Protein AF-A0A0L0UIZ6-F1 (afdb_monomer_lite)

Structure (mmCIF, N/CA/C/O backbone):
data_AF-A0A0L0UIZ6-F1
#
_entry.id   AF-A0A0L0UIZ6-F1
#
loop_
_atom_site.group_PDB
_atom_site.id
_atom_site.type_symbol
_atom_site.label_atom_id
_atom_site.label_alt_id
_atom_site.label_comp_id
_atom_site.label_asym_id
_atom_site.label_entity_id
_atom_site.label_seq_id
_atom_site.pdbx_PDB_ins_code
_atom_site.Cartn_x
_atom_site.Cartn_y
_atom_site.Cartn_z
_atom_site.occupancy
_atom_site.B_iso_or_equiv
_atom_site.auth_seq_id
_atom_site.auth_comp_id
_atom_site.auth_asym_id
_atom_site.auth_atom_id
_atom_site.pdbx_PDB_model_num
ATOM 1 N N . MET A 1 1 ? -2.552 -6.980 -6.103 1.00 59.03 1 MET A N 1
ATOM 2 C CA . MET A 1 1 ? -2.105 -8.166 -6.864 1.00 59.03 1 MET A CA 1
ATOM 3 C C . MET A 1 1 ? -3.206 -9.207 -6.747 1.00 59.03 1 MET A C 1
ATOM 5 O O . MET A 1 1 ? -3.512 -9.593 -5.626 1.00 59.03 1 MET A O 1
ATOM 9 N N . LEU A 1 2 ? -3.876 -9.546 -7.852 1.00 63.19 2 LEU A N 1
ATOM 10 C CA . LEU A 1 2 ? -4.969 -10.523 -7.876 1.00 63.19 2 LEU A CA 1
ATOM 11 C C . LEU A 1 2 ? -4.437 -11.832 -8.465 1.00 63.19 2 LEU A C 1
ATOM 13 O O . LEU A 1 2 ? -3.814 -11.811 -9.523 1.00 63.19 2 LEU A O 1
ATOM 17 N N . PHE A 1 3 ? -4.693 -12.949 -7.791 1.00 66.25 3 PHE A N 1
ATOM 18 C CA . PHE A 1 3 ? -4.390 -14.284 -8.299 1.00 66.25 3 PHE A CA 1
ATOM 19 C C . PHE A 1 3 ? -5.705 -14.967 -8.663 1.00 66.25 3 PHE A C 1
ATOM 21 O O . PHE A 1 3 ? -6.639 -14.971 -7.863 1.00 66.25 3 PHE A O 1
ATOM 28 N N . SER A 1 4 ? -5.779 -15.527 -9.867 1.00 64.56 4 SER A N 1
ATOM 29 C CA . SER A 1 4 ? -6.922 -16.317 -10.326 1.00 64.56 4 SER A CA 1
ATOM 30 C C . SER A 1 4 ? -6.421 -17.579 -11.028 1.00 64.56 4 SER A C 1
ATOM 32 O O . SER A 1 4 ? -5.311 -17.555 -11.572 1.00 64.56 4 SER A O 1
ATOM 34 N N . PRO A 1 5 ? -7.194 -18.678 -11.013 1.00 72.00 5 PRO A N 1
ATOM 35 C CA . PRO A 1 5 ? -6.922 -19.820 -11.878 1.00 72.00 5 PRO A CA 1
ATOM 36 C C . PRO A 1 5 ? -6.888 -19.379 -13.348 1.00 72.00 5 PRO A C 1
ATOM 38 O O . PRO A 1 5 ? -7.638 -18.482 -13.749 1.00 72.00 5 PRO A O 1
ATOM 41 N N . SER A 1 6 ? -6.008 -19.976 -14.153 1.00 68.44 6 SER A N 1
ATOM 42 C CA . SER A 1 6 ? -5.762 -19.524 -15.530 1.00 68.44 6 SER A CA 1
ATOM 43 C C . SER A 1 6 ? -7.012 -19.623 -16.409 1.00 68.44 6 SER A C 1
ATOM 45 O O . SER A 1 6 ? -7.218 -18.770 -17.277 1.00 68.44 6 SER A O 1
ATOM 47 N N . GLU A 1 7 ? -7.886 -20.590 -16.131 1.00 78.12 7 GLU A N 1
ATOM 48 C CA . GLU A 1 7 ? -9.182 -20.790 -16.779 1.00 78.12 7 GLU A CA 1
ATOM 49 C C . GLU A 1 7 ? -10.178 -19.634 -16.562 1.00 78.12 7 GLU A C 1
ATOM 51 O O . GLU A 1 7 ? -11.043 -19.416 -17.408 1.00 78.12 7 GLU A O 1
ATOM 56 N N . HIS A 1 8 ? -10.023 -18.845 -15.493 1.00 77.25 8 HIS A N 1
ATOM 57 C CA . HIS A 1 8 ? -10.903 -17.714 -15.162 1.00 77.25 8 HIS A CA 1
ATOM 58 C C . HIS A 1 8 ? -10.328 -16.349 -15.563 1.00 77.25 8 HIS A C 1
ATOM 60 O O . HIS A 1 8 ? -10.970 -15.319 -15.360 1.00 77.25 8 HIS A O 1
ATOM 66 N N . SER A 1 9 ? -9.133 -16.318 -16.158 1.00 76.44 9 SER A N 1
ATOM 67 C CA . SER A 1 9 ? -8.446 -15.071 -16.521 1.00 76.44 9 SER A CA 1
ATOM 68 C C . SER A 1 9 ? -9.297 -14.147 -17.403 1.00 76.44 9 SER A C 1
ATOM 70 O O . SER A 1 9 ? -9.363 -12.947 -17.156 1.00 76.44 9 SER A O 1
ATOM 72 N N . SER A 1 10 ? -10.005 -14.700 -18.387 1.00 78.00 10 SER A N 1
ATOM 73 C CA . SER A 1 10 ? -10.880 -13.940 -19.293 1.00 78.00 10 SER A CA 1
ATOM 74 C C . SER A 1 10 ? -12.088 -13.313 -18.586 1.00 78.00 10 SER A C 1
ATOM 76 O O . SER A 1 10 ? -12.446 -12.171 -18.865 1.00 78.00 10 SER A O 1
ATOM 78 N N . GLU A 1 11 ? -12.690 -14.029 -17.639 1.00 84.56 11 GLU A N 1
ATOM 79 C CA . GLU A 1 11 ? -13.818 -13.545 -16.843 1.00 84.56 11 GLU A CA 1
ATOM 80 C C . GLU A 1 11 ? -13.391 -12.417 -15.896 1.00 84.56 11 GLU A C 1
ATOM 82 O O . GLU A 1 11 ? -14.071 -11.397 -15.801 1.00 84.56 11 GLU A O 1
ATOM 87 N N . VAL A 1 12 ? -12.227 -12.562 -15.261 1.00 82.12 12 VAL A N 1
ATOM 88 C CA . VAL A 1 12 ? -11.639 -11.537 -14.388 1.00 82.12 12 VAL A CA 1
ATOM 89 C C . VAL A 1 12 ? -11.306 -10.262 -15.166 1.00 82.12 12 VAL A C 1
ATOM 91 O O . VAL A 1 12 ? -11.619 -9.166 -14.702 1.00 82.12 12 VAL A O 1
ATOM 94 N N . LEU A 1 13 ? -10.712 -10.390 -16.357 1.00 81.56 13 LEU A N 1
ATOM 95 C CA . LEU A 1 13 ? -10.422 -9.242 -17.222 1.00 81.56 13 LEU A CA 1
ATOM 96 C C . LEU A 1 13 ? -11.703 -8.514 -17.639 1.00 81.56 13 LEU A C 1
ATOM 98 O O 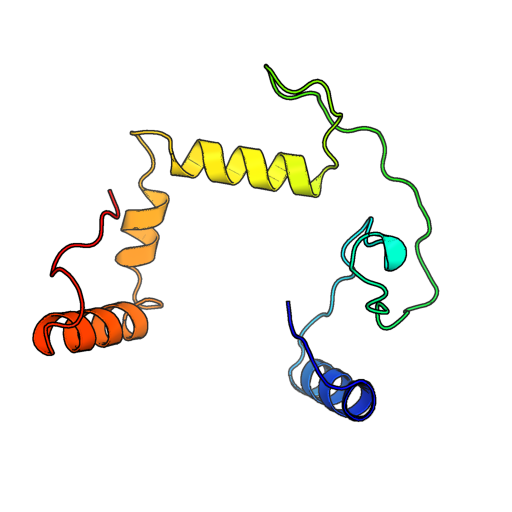. LEU A 1 13 ? -11.745 -7.287 -17.578 1.00 81.56 13 LEU A O 1
ATOM 102 N N . ARG A 1 14 ? -12.761 -9.261 -17.978 1.00 83.75 14 ARG A N 1
ATOM 103 C CA . ARG A 1 14 ? -14.067 -8.682 -18.310 1.00 83.75 14 ARG A CA 1
ATOM 104 C C . ARG A 1 14 ? -14.671 -7.923 -17.129 1.00 83.75 14 ARG A C 1
ATOM 106 O O . ARG A 1 14 ? -15.142 -6.812 -17.310 1.00 83.75 14 ARG A O 1
ATOM 113 N N . ILE A 1 15 ? -14.603 -8.472 -15.913 1.00 88.50 15 ILE A N 1
ATOM 114 C CA . ILE A 1 15 ? -15.080 -7.780 -14.701 1.00 88.50 15 ILE A CA 1
ATOM 115 C C . ILE A 1 15 ? -14.338 -6.456 -14.496 1.00 88.50 15 ILE A C 1
ATOM 117 O O . ILE A 1 15 ? -14.953 -5.462 -14.114 1.00 88.50 15 ILE A O 1
ATOM 121 N N . PHE A 1 16 ? -13.026 -6.426 -14.736 1.00 87.88 16 PHE A N 1
ATOM 122 C CA . PHE A 1 16 ? -12.241 -5.198 -14.629 1.00 87.88 16 PHE A CA 1
ATOM 123 C C . PHE A 1 16 ? -12.632 -4.164 -15.682 1.00 87.88 16 PHE A C 1
ATOM 125 O O . PHE A 1 16 ? -12.806 -2.997 -15.332 1.00 87.88 16 PHE A O 1
ATOM 132 N N . GLU A 1 17 ? -12.841 -4.590 -16.925 1.00 84.62 17 GLU A N 1
ATOM 133 C CA . GLU A 1 17 ? -13.328 -3.730 -18.004 1.00 84.62 17 GLU A CA 1
ATOM 134 C C . GLU A 1 17 ? -14.729 -3.172 -17.699 1.00 84.62 17 GLU A C 1
ATOM 136 O O . GLU A 1 17 ? -14.913 -1.954 -17.697 1.00 84.62 17 GLU A O 1
ATOM 141 N N . ASP A 1 18 ? -15.676 -4.034 -17.311 1.00 91.69 18 ASP A N 1
ATOM 142 C CA . ASP A 1 18 ? -17.045 -3.660 -16.918 1.00 91.69 18 ASP A CA 1
ATOM 143 C C . ASP A 1 18 ? -17.062 -2.704 -15.711 1.00 91.69 18 ASP A C 1
ATOM 145 O O . ASP A 1 18 ? -17.940 -1.849 -15.581 1.00 91.69 18 ASP A O 1
ATOM 149 N N . SER A 1 19 ? -16.072 -2.830 -14.823 1.00 91.38 19 SER A N 1
ATOM 150 C CA . SER A 1 19 ? -15.912 -1.984 -13.633 1.00 91.38 19 SER A CA 1
ATOM 151 C C . SER A 1 19 ? -15.102 -0.711 -13.896 1.00 91.38 19 SER A C 1
ATOM 153 O O . SER A 1 19 ? -14.818 0.035 -12.956 1.00 91.38 19 SER A O 1
ATOM 155 N N . ASN A 1 20 ? -14.713 -0.456 -15.149 1.00 87.06 20 ASN A N 1
ATOM 156 C CA . ASN A 1 20 ? -13.878 0.674 -15.553 1.00 87.06 20 ASN A CA 1
ATOM 157 C C . ASN A 1 20 ? -12.541 0.740 -14.779 1.00 87.06 20 ASN A C 1
ATOM 159 O O . ASN A 1 20 ? -12.006 1.816 -14.492 1.00 87.06 20 ASN A O 1
ATOM 163 N N . LEU A 1 21 ? -12.014 -0.428 -14.397 1.00 82.38 21 LEU A N 1
ATOM 164 C CA . LEU A 1 21 ? -10.743 -0.577 -13.703 1.00 82.38 21 LEU A CA 1
ATOM 165 C C . LEU A 1 21 ? -9.622 -0.700 -14.727 1.00 82.38 21 LEU A C 1
ATOM 167 O O . LEU A 1 21 ? -9.542 -1.653 -15.500 1.00 82.38 21 LEU A O 1
ATOM 171 N N . LYS A 1 22 ? -8.710 0.269 -14.698 1.00 76.38 22 LYS A N 1
ATOM 172 C CA . LYS A 1 22 ? -7.526 0.259 -15.549 1.00 76.38 22 LYS A CA 1
ATOM 173 C C . LYS A 1 22 ? -6.504 -0.735 -14.997 1.00 76.38 22 LYS A C 1
ATOM 175 O O . LYS A 1 22 ? -6.044 -0.601 -13.864 1.00 76.38 22 LYS A O 1
ATOM 180 N N . ILE A 1 23 ? -6.142 -1.722 -15.808 1.00 72.31 23 ILE A N 1
ATOM 181 C CA . ILE A 1 23 ? -5.101 -2.695 -15.477 1.00 72.31 23 ILE A CA 1
ATOM 182 C C . ILE A 1 23 ? -3.766 -2.127 -15.950 1.00 72.31 23 ILE A C 1
ATOM 184 O O . ILE A 1 23 ? -3.602 -1.824 -17.131 1.00 72.31 23 ILE A O 1
ATOM 188 N N . GLU A 1 24 ? -2.810 -1.984 -15.036 1.00 66.88 24 GLU A N 1
ATOM 189 C CA . GLU A 1 24 ? -1.453 -1.547 -15.363 1.00 66.88 24 GLU A CA 1
ATOM 190 C C . GLU A 1 24 ? -0.475 -2.712 -15.230 1.00 66.88 24 GLU A C 1
ATOM 192 O O . GLU A 1 24 ? -0.525 -3.496 -14.279 1.00 66.88 24 GLU A O 1
ATOM 197 N N . ILE A 1 25 ? 0.405 -2.836 -16.222 1.00 67.62 25 ILE A N 1
ATOM 198 C CA . ILE A 1 25 ? 1.465 -3.839 -16.226 1.00 67.62 25 ILE A CA 1
ATOM 199 C C . ILE A 1 25 ? 2.564 -3.367 -15.281 1.00 67.62 25 ILE A C 1
ATOM 201 O O . ILE A 1 25 ? 3.009 -2.221 -15.345 1.00 67.62 25 ILE A O 1
ATOM 205 N N . ILE A 1 26 ? 3.033 -4.270 -14.422 1.00 66.94 26 ILE A N 1
ATOM 206 C CA . ILE A 1 26 ? 4.189 -3.993 -13.575 1.00 66.94 26 ILE A CA 1
ATOM 207 C C . ILE A 1 26 ? 5.444 -4.101 -14.446 1.00 66.94 26 ILE A C 1
ATOM 209 O O . ILE A 1 26 ? 5.862 -5.199 -14.823 1.00 66.94 26 ILE A O 1
ATOM 213 N N . GLU A 1 27 ? 6.058 -2.960 -14.761 1.00 64.31 27 GLU A N 1
ATOM 214 C CA . GLU A 1 27 ? 7.334 -2.930 -15.476 1.00 64.31 27 GLU A CA 1
ATOM 215 C C . GLU A 1 27 ? 8.405 -3.751 -14.741 1.00 64.31 27 GLU A C 1
ATOM 217 O O . GLU A 1 27 ? 8.650 -3.581 -13.543 1.00 64.31 27 GLU A O 1
ATOM 222 N N . GLY A 1 28 ? 9.076 -4.639 -15.480 1.00 64.00 28 GLY A N 1
ATOM 223 C CA . GLY A 1 28 ? 10.128 -5.505 -14.943 1.00 64.00 28 GLY A CA 1
ATOM 224 C C . GLY A 1 28 ? 9.638 -6.825 -14.341 1.00 64.00 28 GLY A C 1
ATOM 225 O O . GLY A 1 28 ? 10.458 -7.571 -13.798 1.00 64.00 28 GLY A O 1
ATOM 226 N N . TYR A 1 29 ? 8.346 -7.149 -14.457 1.00 70.31 29 TYR A N 1
ATOM 227 C CA . TYR A 1 29 ? 7.840 -8.471 -14.093 1.00 70.31 29 TYR A CA 1
ATOM 228 C C . TYR A 1 29 ? 8.517 -9.570 -14.929 1.00 70.31 29 TYR A C 1
ATOM 230 O O . TYR A 1 29 ? 8.523 -9.532 -16.158 1.00 70.31 29 TYR A O 1
ATOM 238 N N . CYS A 1 30 ? 9.100 -10.559 -14.254 1.00 68.75 30 CYS A N 1
ATOM 239 C CA . CYS A 1 30 ? 9.811 -11.673 -14.872 1.00 68.75 30 CYS A CA 1
ATOM 240 C C . CYS A 1 30 ? 9.221 -12.981 -14.328 1.00 68.75 30 CYS A C 1
ATOM 242 O O . CYS A 1 30 ? 9.486 -13.306 -13.168 1.00 68.75 30 CYS A O 1
ATOM 244 N N . PRO A 1 31 ? 8.450 -13.734 -15.137 1.00 67.25 31 PRO A N 1
ATOM 245 C CA . PRO A 1 31 ? 7.816 -14.982 -14.710 1.00 67.25 31 PRO A CA 1
ATOM 246 C C . PRO A 1 31 ? 8.794 -15.966 -14.062 1.00 67.25 31 PRO A C 1
ATOM 248 O O . PRO A 1 31 ? 8.491 -16.534 -13.017 1.00 67.25 31 PRO A O 1
ATOM 251 N N . ASP A 1 32 ? 10.009 -16.092 -14.602 1.00 69.56 32 ASP A N 1
ATOM 252 C CA . ASP A 1 32 ? 11.038 -17.004 -14.081 1.00 69.56 32 ASP A CA 1
ATOM 253 C C . ASP A 1 32 ? 11.481 -16.653 -12.653 1.00 69.56 32 ASP A C 1
ATOM 255 O O . ASP A 1 32 ? 11.802 -17.535 -11.858 1.00 69.56 32 ASP A O 1
ATOM 259 N N . LYS A 1 33 ? 11.461 -15.364 -12.292 1.00 71.19 33 LYS A N 1
ATOM 260 C CA . LYS A 1 33 ? 11.730 -14.896 -10.921 1.00 71.19 33 LYS A CA 1
ATOM 261 C C . LYS A 1 33 ? 10.500 -14.971 -10.014 1.00 71.19 33 LYS A C 1
ATOM 263 O O . LYS A 1 33 ? 10.627 -14.805 -8.804 1.00 71.19 33 LYS A O 1
ATOM 268 N N . CYS A 1 34 ? 9.328 -15.220 -10.588 1.00 65.88 34 CYS A N 1
ATOM 269 C CA . CYS A 1 34 ? 8.037 -15.306 -9.914 1.00 65.88 34 CYS A CA 1
ATOM 270 C C . CYS A 1 34 ? 7.446 -16.721 -10.016 1.00 65.88 34 CYS A C 1
ATOM 272 O O . CYS A 1 34 ? 6.240 -16.879 -10.184 1.00 65.88 34 CYS A O 1
ATOM 274 N N . SER A 1 35 ? 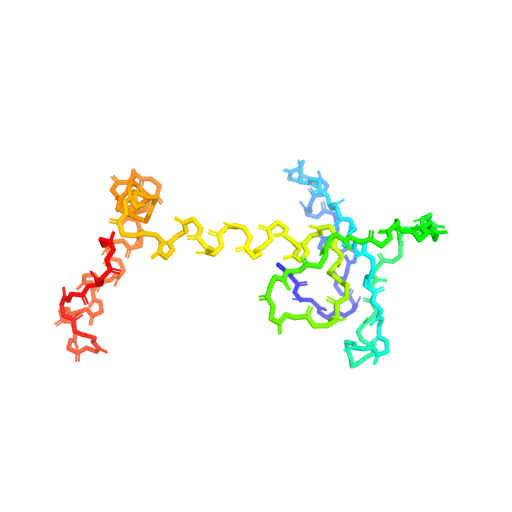8.293 -17.753 -9.924 1.00 68.44 35 SER A N 1
ATOM 275 C CA . SER A 1 35 ? 7.883 -19.167 -9.908 1.00 68.44 35 SER A CA 1
ATOM 276 C C . SER A 1 35 ? 7.081 -19.610 -11.139 1.00 68.44 35 SER A C 1
ATOM 278 O O . SER A 1 35 ? 6.221 -20.483 -11.044 1.00 68.44 35 SER A O 1
ATOM 280 N N . GLY A 1 36 ? 7.353 -19.004 -12.296 1.00 62.50 36 GLY A N 1
ATOM 281 C CA . GLY A 1 36 ? 6.709 -19.339 -13.564 1.00 62.50 36 GLY A CA 1
ATOM 282 C C . GLY A 1 36 ? 5.279 -18.818 -13.699 1.00 62.50 36 GLY A C 1
ATOM 283 O O . GLY A 1 36 ? 4.574 -19.256 -14.604 1.00 62.50 36 GLY A O 1
ATOM 284 N N . ILE A 1 37 ? 4.835 -17.902 -12.829 1.00 65.38 37 ILE A N 1
ATOM 285 C CA . ILE A 1 37 ? 3.499 -17.309 -12.940 1.00 65.38 37 ILE A CA 1
ATOM 286 C C . ILE A 1 37 ? 3.464 -16.436 -14.207 1.00 65.38 37 ILE A C 1
ATOM 288 O O . ILE A 1 37 ? 4.223 -15.467 -14.307 1.00 65.38 37 ILE A O 1
ATOM 292 N N . PRO A 1 38 ? 2.623 -16.767 -15.202 1.00 60.00 38 PRO A N 1
ATOM 293 C CA . PRO A 1 38 ? 2.543 -15.982 -16.419 1.00 60.00 38 PRO A CA 1
ATOM 294 C C . PRO A 1 38 ? 1.844 -14.654 -16.123 1.00 60.00 38 PRO A C 1
ATOM 296 O O . PRO A 1 38 ? 0.783 -14.617 -15.501 1.00 60.00 38 PRO A O 1
ATOM 299 N N . HIS A 1 39 ? 2.416 -13.554 -16.609 1.00 62.69 39 HIS A N 1
ATOM 300 C CA . HIS A 1 39 ? 1.660 -12.314 -16.736 1.00 62.69 39 HIS A CA 1
ATOM 301 C C . HIS A 1 39 ? 0.694 -12.506 -17.905 1.00 62.69 39 HIS A C 1
ATOM 303 O O . HIS A 1 39 ? 1.119 -12.926 -18.983 1.00 62.69 39 HIS A O 1
ATOM 309 N N . SER A 1 40 ? -0.593 -12.215 -17.725 1.00 57.69 40 SER A N 1
ATOM 310 C CA . SER A 1 40 ? -1.514 -12.107 -18.857 1.00 57.69 40 SER A CA 1
ATOM 311 C C . SER A 1 40 ? -0.972 -11.014 -19.786 1.00 57.69 40 SER A C 1
ATOM 313 O O . SER A 1 40 ? -0.886 -9.844 -19.405 1.00 57.69 40 SER A O 1
ATOM 315 N N . LEU A 1 41 ? -0.466 -11.442 -20.942 1.00 51.81 41 LEU A N 1
ATOM 316 C CA . LEU A 1 41 ? 0.273 -10.632 -21.906 1.00 51.81 41 LEU A CA 1
ATOM 317 C C . LEU A 1 41 ? -0.669 -9.623 -22.575 1.00 51.81 41 LEU A C 1
ATOM 319 O O . LEU A 1 41 ? -1.623 -10.026 -23.233 1.00 51.81 41 LEU A O 1
ATOM 323 N N . HIS A 1 42 ? -0.345 -8.331 -22.492 1.00 43.41 42 HIS A N 1
ATOM 324 C CA . HIS A 1 42 ? -0.561 -7.433 -23.626 1.00 43.41 42 HIS A CA 1
ATOM 325 C C . HIS A 1 42 ? 0.778 -7.361 -24.388 1.00 43.41 42 HIS A C 1
ATOM 327 O O . HIS A 1 42 ? 1.814 -7.277 -23.726 1.00 43.41 42 HIS A O 1
ATOM 333 N N . PRO A 1 43 ? 0.819 -7.433 -25.732 1.00 43.69 43 PRO A N 1
ATOM 334 C CA . PRO A 1 43 ? 2.035 -7.743 -26.503 1.00 43.69 43 PRO A CA 1
ATOM 335 C C . PRO A 1 43 ? 3.107 -6.650 -26.551 1.00 43.69 43 PRO A C 1
ATOM 337 O O . PRO A 1 43 ? 4.042 -6.750 -27.343 1.00 43.69 43 PRO A O 1
ATOM 340 N N . GLU A 1 44 ? 2.989 -5.594 -25.757 1.00 49.09 44 GLU A N 1
ATOM 341 C CA . GLU A 1 44 ? 3.859 -4.435 -25.879 1.00 49.09 44 GLU A CA 1
ATOM 342 C C . GLU A 1 44 ? 4.600 -4.171 -24.576 1.00 49.09 44 GLU A C 1
ATOM 344 O O . GLU A 1 44 ? 4.076 -4.381 -23.487 1.00 49.09 44 GLU A O 1
ATOM 349 N N . VAL A 1 45 ? 5.808 -3.634 -24.726 1.00 45.47 45 VAL A N 1
ATOM 350 C CA . VAL A 1 45 ? 6.697 -3.127 -23.673 1.00 45.47 45 VAL A CA 1
ATOM 351 C C . VAL A 1 45 ? 7.737 -4.131 -23.165 1.00 45.47 45 VAL A C 1
ATOM 353 O O . VAL A 1 45 ? 7.773 -4.564 -22.018 1.00 45.47 45 VAL A O 1
ATOM 356 N N . GLY A 1 46 ? 8.702 -4.396 -24.045 1.00 42.66 46 GLY A N 1
ATOM 357 C CA . GLY A 1 46 ? 10.092 -4.625 -23.664 1.00 42.66 46 GLY A CA 1
ATOM 358 C C . GLY A 1 46 ? 10.910 -3.346 -23.859 1.00 42.66 46 GLY A C 1
ATOM 359 O O . GLY A 1 46 ? 11.713 -3.275 -24.785 1.00 42.66 46 GLY A O 1
ATOM 360 N N . GLN A 1 47 ? 10.718 -2.325 -23.020 1.00 45.78 47 GLN A N 1
ATOM 361 C CA . GLN A 1 47 ? 11.694 -1.238 -22.892 1.00 45.78 47 GLN A CA 1
ATOM 362 C C . GLN A 1 47 ? 12.287 -1.276 -21.487 1.00 45.78 47 GLN A C 1
ATOM 364 O O . GLN A 1 47 ? 11.598 -1.144 -20.482 1.00 45.78 47 GLN A O 1
ATOM 369 N N . ARG A 1 48 ? 13.594 -1.538 -21.426 1.00 47.91 48 ARG A N 1
ATOM 370 C CA . ARG A 1 48 ? 14.373 -1.524 -20.188 1.00 47.91 48 ARG A CA 1
ATOM 371 C C . ARG A 1 48 ? 14.407 -0.090 -19.662 1.00 47.91 48 ARG A C 1
ATOM 373 O O . ARG A 1 48 ? 15.042 0.762 -20.280 1.00 47.91 48 ARG A O 1
ATOM 380 N N . ALA A 1 49 ? 13.763 0.153 -18.524 1.00 53.03 49 ALA A N 1
ATOM 381 C CA . ALA A 1 49 ? 13.939 1.394 -17.784 1.00 53.03 49 ALA A CA 1
ATOM 382 C C . ALA A 1 49 ? 15.420 1.580 -17.399 1.00 53.03 49 ALA A C 1
ATOM 384 O O . ALA A 1 49 ? 16.138 0.611 -17.124 1.00 53.03 49 ALA A O 1
ATOM 385 N N . ALA A 1 50 ? 15.875 2.835 -17.417 1.00 53.00 50 ALA A N 1
ATOM 386 C CA . ALA A 1 50 ? 17.233 3.215 -17.047 1.00 53.00 50 ALA A CA 1
ATOM 387 C C . ALA A 1 50 ? 17.554 2.812 -15.588 1.00 53.00 50 ALA A C 1
ATOM 389 O O . ALA A 1 50 ? 16.639 2.719 -14.767 1.00 53.00 50 ALA A O 1
ATOM 390 N N . PRO A 1 51 ? 18.834 2.575 -15.236 1.00 53.53 51 PRO A N 1
ATOM 391 C CA . PRO A 1 51 ? 19.214 2.232 -13.867 1.00 53.53 51 PRO A CA 1
ATOM 392 C C . PRO A 1 51 ? 18.801 3.351 -12.901 1.00 53.53 51 PRO A C 1
ATOM 394 O O . PRO A 1 51 ? 19.161 4.509 -13.121 1.00 53.53 51 PRO A O 1
ATOM 397 N N . GLY A 1 52 ? 18.053 3.017 -11.846 1.00 57.81 52 GLY A N 1
ATOM 398 C CA . GLY A 1 52 ? 17.681 3.978 -10.809 1.00 57.81 52 GLY A CA 1
ATOM 399 C C . GLY A 1 52 ? 18.833 4.292 -9.852 1.00 57.81 52 GLY A C 1
ATOM 400 O O . GLY A 1 52 ? 19.872 3.626 -9.844 1.00 57.81 52 GLY A O 1
ATOM 401 N N . GLN A 1 53 ? 18.651 5.352 -9.062 1.00 57.88 53 GLN A N 1
ATOM 402 C CA . GLN A 1 53 ? 19.630 5.834 -8.085 1.00 57.88 53 GLN A CA 1
ATOM 403 C C . GLN A 1 53 ? 19.949 4.777 -7.014 1.00 57.88 53 GLN A C 1
ATOM 405 O O . GLN A 1 53 ? 19.084 4.024 -6.571 1.00 57.88 53 GLN A O 1
ATOM 410 N N . SER A 1 54 ? 21.212 4.733 -6.582 1.00 56.38 54 SER A N 1
ATOM 411 C CA . SER A 1 54 ? 21.650 3.871 -5.481 1.00 56.38 54 SER A CA 1
ATOM 412 C C . SER A 1 54 ? 21.240 4.460 -4.131 1.00 56.38 54 SER A C 1
ATOM 414 O O . SER A 1 54 ? 21.585 5.598 -3.815 1.00 56.38 54 SER A O 1
ATOM 416 N N . VAL A 1 55 ? 20.566 3.660 -3.305 1.00 67.44 55 VAL A N 1
ATOM 417 C CA . VAL A 1 55 ? 20.263 3.988 -1.903 1.00 67.44 55 VAL A CA 1
ATOM 418 C C . VAL A 1 55 ? 21.510 3.771 -1.041 1.00 67.44 55 VAL A C 1
ATOM 420 O O . VAL A 1 55 ? 22.224 2.780 -1.207 1.00 67.44 55 VAL A O 1
ATOM 423 N N . HIS A 1 56 ? 21.781 4.675 -0.096 1.00 68.19 56 HIS A N 1
ATOM 424 C CA . HIS A 1 56 ? 22.927 4.564 0.809 1.00 68.19 56 HIS A CA 1
ATOM 425 C C . HIS A 1 56 ? 22.908 3.224 1.571 1.00 68.19 56 HIS A C 1
ATOM 427 O O . HIS A 1 56 ? 21.951 2.908 2.270 1.00 68.19 56 HIS A O 1
ATOM 433 N N . GLY A 1 57 ? 23.980 2.435 1.449 1.00 75.00 57 GLY A N 1
ATOM 434 C CA . GLY A 1 57 ? 24.089 1.097 2.049 1.00 75.00 57 GLY A CA 1
ATOM 435 C C . GLY A 1 57 ? 23.590 -0.052 1.161 1.00 75.00 57 GLY A C 1
ATOM 436 O O . GLY A 1 57 ? 23.889 -1.209 1.453 1.00 75.00 57 GLY A O 1
ATOM 437 N N . CYS A 1 58 ? 22.922 0.238 0.040 1.00 74.38 58 CYS A N 1
ATOM 438 C CA . CYS A 1 58 ? 22.515 -0.754 -0.952 1.00 74.38 58 CYS A CA 1
ATOM 439 C C . CYS A 1 58 ? 23.401 -0.655 -2.204 1.00 74.38 58 CYS A C 1
ATOM 441 O O . CYS A 1 58 ? 23.470 0.380 -2.861 1.00 74.38 58 CYS A O 1
ATOM 443 N N . LYS A 1 59 ? 24.089 -1.749 -2.554 1.00 76.50 59 LYS A N 1
ATOM 444 C CA . LYS A 1 59 ? 24.921 -1.821 -3.773 1.00 76.50 59 LYS A CA 1
ATOM 445 C C . LYS A 1 59 ? 24.113 -2.138 -5.034 1.00 76.50 59 LYS A C 1
ATOM 447 O O . LYS A 1 59 ? 24.640 -2.014 -6.135 1.00 76.50 59 LYS A O 1
ATOM 452 N N . THR A 1 60 ? 22.867 -2.576 -4.874 1.00 78.50 60 THR A N 1
ATOM 453 C CA . THR A 1 60 ? 21.986 -2.948 -5.980 1.00 78.50 60 THR A CA 1
ATOM 454 C C . THR A 1 60 ? 21.261 -1.704 -6.490 1.00 78.50 60 THR A C 1
ATOM 456 O O . THR A 1 60 ? 20.560 -1.069 -5.701 1.00 78.50 60 THR A O 1
ATOM 459 N N . PRO A 1 61 ? 21.382 -1.359 -7.785 1.00 77.19 61 PRO A N 1
ATOM 460 C CA . PRO A 1 61 ? 20.569 -0.309 -8.386 1.00 77.19 61 PRO A CA 1
ATOM 461 C C . PRO A 1 61 ? 19.092 -0.685 -8.285 1.00 77.19 61 PRO A C 1
ATOM 463 O O . PRO A 1 61 ? 18.700 -1.777 -8.706 1.00 77.19 61 PRO A O 1
ATOM 466 N N . LEU A 1 62 ? 18.286 0.205 -7.713 1.00 78.50 62 LEU A N 1
ATOM 467 C CA . LEU A 1 62 ? 16.850 -0.006 -7.600 1.00 78.50 62 LEU A CA 1
ATOM 468 C C . LEU A 1 62 ? 16.159 0.393 -8.903 1.00 78.50 62 LEU A C 1
ATOM 470 O O . LEU A 1 62 ? 16.531 1.369 -9.551 1.00 78.50 62 LEU A O 1
ATOM 474 N N . LEU A 1 63 ? 15.136 -0.362 -9.291 1.00 83.00 63 LEU A N 1
ATOM 475 C CA . LEU A 1 63 ? 14.196 0.076 -10.322 1.00 83.00 63 LEU A CA 1
ATOM 476 C C . LEU A 1 63 ? 13.339 1.228 -9.779 1.00 83.00 63 LEU A C 1
ATOM 478 O O . LEU A 1 63 ? 13.155 1.349 -8.569 1.00 83.00 63 LEU A O 1
ATOM 482 N N . THR A 1 64 ? 12.754 2.039 -10.662 1.00 80.00 64 THR A N 1
ATOM 483 C CA . THR A 1 64 ? 11.947 3.213 -10.279 1.00 80.00 64 THR A CA 1
ATOM 484 C C . THR A 1 64 ? 10.867 2.887 -9.245 1.00 80.00 64 THR A C 1
ATOM 486 O O . THR A 1 64 ? 10.766 3.565 -8.227 1.00 80.00 64 THR A O 1
ATOM 489 N N . HIS A 1 65 ? 10.109 1.804 -9.441 1.00 77.12 65 HIS A N 1
ATOM 490 C CA . HIS A 1 65 ? 9.064 1.400 -8.494 1.00 77.12 65 HIS A CA 1
ATOM 491 C C . HIS A 1 65 ? 9.630 0.959 -7.133 1.00 77.12 65 HIS A C 1
ATOM 493 O O . HIS A 1 65 ? 8.996 1.158 -6.100 1.00 77.12 65 HIS A O 1
ATOM 499 N N . GLN A 1 66 ? 10.833 0.375 -7.110 1.00 80.88 66 GLN A N 1
ATOM 500 C CA . GLN A 1 66 ? 11.502 -0.028 -5.871 1.00 80.88 66 GLN A CA 1
ATOM 501 C C . GLN A 1 66 ? 11.994 1.199 -5.107 1.00 80.88 66 GLN A C 1
ATOM 503 O O . GLN A 1 66 ? 11.842 1.260 -3.892 1.00 80.88 66 GLN A O 1
ATOM 508 N N . GLN A 1 67 ? 12.524 2.193 -5.821 1.00 81.44 67 GLN A N 1
ATOM 509 C CA . GLN A 1 67 ? 12.924 3.472 -5.243 1.00 81.44 67 GLN A CA 1
ATOM 510 C C . GLN A 1 67 ? 11.722 4.193 -4.615 1.00 81.44 67 GLN A C 1
ATOM 512 O O . GLN A 1 67 ? 11.785 4.587 -3.454 1.00 81.44 67 GLN A O 1
ATOM 517 N N . GLN A 1 68 ? 10.596 4.272 -5.331 1.00 81.19 68 GLN A N 1
ATOM 518 C CA . GLN A 1 68 ? 9.352 4.851 -4.810 1.00 81.19 68 GLN A CA 1
ATOM 519 C C . GLN A 1 68 ? 8.839 4.111 -3.567 1.00 81.19 68 GLN A C 1
ATOM 521 O O . GLN A 1 68 ? 8.389 4.743 -2.612 1.00 81.19 68 GLN A O 1
ATOM 526 N N . ALA A 1 69 ? 8.924 2.777 -3.553 1.00 84.19 69 ALA A N 1
ATOM 527 C CA . ALA A 1 69 ? 8.545 1.983 -2.388 1.00 84.19 69 ALA A CA 1
ATOM 528 C C . ALA A 1 69 ? 9.453 2.268 -1.179 1.00 84.19 69 ALA A C 1
ATOM 530 O O . ALA A 1 69 ? 8.953 2.423 -0.066 1.00 84.19 69 ALA A O 1
ATOM 531 N N . VAL A 1 70 ? 10.768 2.385 -1.389 1.00 85.62 70 VAL A N 1
ATOM 532 C CA . VAL A 1 70 ? 11.723 2.745 -0.328 1.00 85.62 70 VAL A CA 1
ATOM 533 C C . VAL A 1 70 ? 11.442 4.146 0.208 1.00 85.62 70 VAL A C 1
ATOM 535 O O . VAL A 1 70 ? 11.369 4.326 1.419 1.00 85.62 70 VAL A O 1
ATOM 538 N N . GLU A 1 71 ? 11.230 5.128 -0.665 1.00 85.81 71 GLU A N 1
ATOM 539 C CA . GLU A 1 71 ? 10.884 6.496 -0.262 1.00 85.81 71 GLU A CA 1
ATOM 540 C C . GLU A 1 71 ? 9.585 6.546 0.542 1.00 85.81 71 GLU A C 1
ATOM 542 O O . GLU A 1 71 ? 9.504 7.244 1.554 1.00 85.81 71 GLU A O 1
ATOM 547 N N . PHE A 1 72 ? 8.581 5.773 0.126 1.00 84.81 72 PHE A N 1
ATOM 548 C CA . PHE A 1 72 ? 7.327 5.655 0.855 1.00 84.81 72 PHE A CA 1
ATOM 549 C C . PHE A 1 72 ? 7.539 5.075 2.258 1.00 84.81 72 PHE A C 1
ATOM 551 O O . PHE A 1 72 ? 7.049 5.656 3.224 1.00 84.81 72 PHE A O 1
ATOM 558 N N . ILE A 1 73 ? 8.303 3.985 2.390 1.00 87.31 73 ILE A N 1
ATOM 559 C CA . ILE A 1 73 ? 8.613 3.370 3.691 1.00 87.31 73 ILE A CA 1
ATOM 560 C C . ILE A 1 73 ? 9.393 4.342 4.581 1.00 87.31 73 ILE A C 1
ATOM 562 O O . ILE A 1 73 ? 8.991 4.569 5.716 1.00 87.31 73 ILE A O 1
ATOM 566 N N . LEU A 1 74 ? 10.438 4.991 4.059 1.00 84.94 74 LEU A N 1
ATOM 567 C CA . LEU A 1 74 ? 11.221 5.975 4.817 1.00 84.94 74 LEU A CA 1
ATOM 568 C C . LEU A 1 74 ? 10.353 7.138 5.309 1.00 84.94 74 LEU A C 1
ATOM 570 O O . LEU A 1 74 ? 10.502 7.599 6.439 1.00 84.94 74 LEU A O 1
ATOM 574 N N . LYS A 1 75 ? 9.413 7.598 4.477 1.00 85.19 75 LYS A N 1
ATOM 575 C CA . LYS A 1 75 ? 8.441 8.617 4.872 1.00 85.19 75 LYS A CA 1
ATOM 576 C C . LYS A 1 75 ? 7.469 8.104 5.935 1.00 85.19 75 LYS A C 1
ATOM 578 O O . LYS A 1 75 ? 7.026 8.901 6.751 1.00 85.19 75 LYS A O 1
ATOM 583 N N . LEU A 1 76 ? 7.095 6.826 5.922 1.00 84.06 76 LEU A N 1
ATOM 584 C CA . LEU A 1 76 ? 6.235 6.235 6.952 1.00 84.06 76 LEU A CA 1
ATOM 585 C C . LEU A 1 76 ? 6.961 6.044 8.287 1.00 84.06 76 LEU A C 1
ATOM 587 O O . LEU A 1 76 ? 6.352 6.252 9.326 1.00 84.06 76 LEU A O 1
ATOM 591 N N . GLU A 1 77 ? 8.234 5.659 8.257 1.00 84.69 77 GLU A N 1
ATOM 592 C CA . GLU A 1 77 ? 9.046 5.384 9.451 1.00 84.69 77 GLU A CA 1
ATOM 593 C C . GLU A 1 77 ? 9.652 6.648 10.082 1.00 84.69 77 GLU A C 1
ATOM 595 O O . GLU A 1 77 ? 10.195 6.591 11.186 1.00 84.69 77 GLU A O 1
ATOM 600 N N . SER A 1 78 ? 9.571 7.794 9.396 1.00 85.00 78 SER A N 1
ATOM 601 C CA . SER A 1 78 ? 9.975 9.085 9.953 1.00 85.00 78 SER A CA 1
ATOM 602 C C . SER A 1 78 ? 9.130 9.406 11.194 1.00 85.00 78 SER A C 1
ATOM 604 O O . SER A 1 78 ? 7.902 9.318 11.134 1.00 85.00 78 SER A O 1
ATOM 606 N N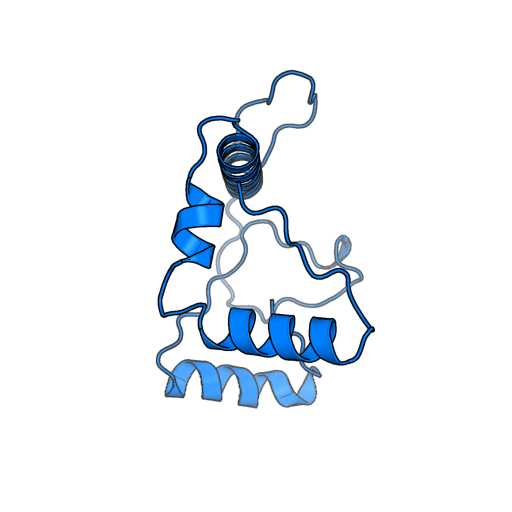 . PRO A 1 79 ? 9.756 9.818 12.311 1.00 82.44 79 PRO A N 1
ATOM 607 C CA . PRO A 1 79 ? 9.043 10.136 13.549 1.00 82.44 79 PRO A CA 1
ATOM 608 C C . PRO A 1 79 ? 8.090 11.334 13.411 1.00 82.44 79 PRO A C 1
ATOM 610 O O . PRO A 1 79 ? 7.234 11.547 14.265 1.00 82.44 79 PRO A O 1
ATOM 613 N N . GLU A 1 80 ? 8.222 12.123 12.344 1.00 86.25 80 GLU A N 1
ATOM 614 C CA . GLU A 1 80 ? 7.331 13.228 11.996 1.00 86.25 80 GLU A CA 1
ATOM 615 C C . GLU A 1 80 ? 6.140 12.798 11.117 1.00 86.25 80 GLU A C 1
ATOM 617 O O . GLU A 1 80 ? 5.290 13.626 10.774 1.00 86.25 80 GLU A O 1
ATOM 622 N N . SER A 1 81 ? 6.067 11.528 10.707 1.00 84.56 81 SER A N 1
ATOM 623 C CA . SER A 1 81 ? 5.046 11.055 9.776 1.00 84.56 81 SER A CA 1
ATOM 624 C C . SER A 1 81 ? 3.680 10.937 10.431 1.00 84.56 81 SER A C 1
ATOM 626 O O . SER A 1 81 ? 3.426 10.078 11.261 1.00 84.56 81 SER A O 1
ATOM 628 N N . THR A 1 82 ? 2.724 11.732 9.962 1.00 87.94 82 THR A N 1
ATOM 629 C CA . THR A 1 82 ? 1.311 11.598 10.348 1.00 87.94 82 THR A CA 1
ATOM 630 C C . THR A 1 82 ? 0.510 10.764 9.350 1.00 87.94 82 THR A C 1
ATOM 632 O O . THR A 1 82 ? -0.720 10.744 9.385 1.00 87.94 82 THR A O 1
ATOM 635 N N . THR A 1 83 ? 1.178 10.086 8.412 1.00 86.50 83 THR A N 1
ATOM 636 C CA . THR A 1 83 ? 0.507 9.403 7.296 1.00 86.50 83 THR A CA 1
ATOM 637 C C . THR A 1 83 ? -0.384 8.266 7.797 1.00 86.50 83 THR A C 1
ATOM 639 O O . THR A 1 83 ? -1.548 8.182 7.403 1.00 86.50 83 THR A O 1
ATOM 642 N N . LEU A 1 84 ? 0.133 7.419 8.697 1.00 84.62 84 LEU A N 1
ATOM 643 C CA . LEU A 1 84 ? -0.626 6.296 9.255 1.00 84.62 84 LEU A CA 1
ATOM 644 C C . LEU A 1 84 ? -1.737 6.767 10.187 1.00 84.62 84 LEU A C 1
ATOM 646 O O . LEU A 1 84 ? -2.842 6.245 10.090 1.00 84.62 84 LEU A O 1
ATOM 650 N N . SER A 1 85 ? -1.496 7.779 11.023 1.00 85.88 85 SER A N 1
ATOM 651 C CA . SER A 1 85 ? -2.525 8.336 11.909 1.00 85.88 85 SER A CA 1
ATOM 652 C C . SER A 1 85 ? -3.644 9.024 11.127 1.00 85.88 85 SER A C 1
ATOM 654 O O . SER A 1 85 ? -4.824 8.827 11.429 1.00 85.88 85 SER A O 1
ATOM 656 N N . THR A 1 86 ? -3.303 9.758 10.065 1.00 88.31 86 THR A N 1
ATOM 657 C CA . THR A 1 86 ? -4.278 10.388 9.162 1.00 88.31 86 THR A CA 1
ATOM 658 C C . THR A 1 86 ? -5.092 9.334 8.415 1.00 88.31 86 THR A C 1
ATOM 660 O O . THR A 1 86 ? -6.321 9.419 8.373 1.00 88.31 86 THR A O 1
ATOM 663 N N . PHE A 1 87 ? -4.437 8.301 7.874 1.00 87.12 87 PHE A N 1
ATOM 664 C CA . PHE A 1 87 ? -5.121 7.179 7.230 1.00 87.12 87 PHE A CA 1
ATOM 665 C C . PHE A 1 87 ? -6.032 6.444 8.218 1.00 87.12 87 PHE A C 1
ATOM 667 O O . PHE A 1 87 ? -7.214 6.247 7.939 1.00 87.12 87 PHE A O 1
ATOM 674 N N . TRP A 1 88 ? -5.515 6.108 9.400 1.00 89.69 88 TRP A N 1
ATOM 675 C CA . TRP A 1 88 ? -6.261 5.437 10.459 1.00 89.69 88 TRP A CA 1
ATOM 676 C C . TRP A 1 88 ? -7.425 6.267 10.984 1.00 89.69 88 TRP A C 1
ATOM 678 O O . TRP A 1 88 ? -8.359 5.672 11.497 1.00 89.69 88 TRP A O 1
ATOM 688 N N . SER A 1 89 ? -7.413 7.596 10.855 1.00 89.62 89 SER A N 1
ATOM 689 C CA . SER A 1 89 ? -8.514 8.478 11.280 1.00 89.62 89 SER A CA 1
ATOM 690 C C . SER A 1 89 ? -9.528 8.768 10.166 1.00 89.62 89 SER A C 1
ATOM 692 O O . SER A 1 89 ? -10.603 9.299 10.433 1.00 89.62 89 SER A O 1
ATOM 694 N N . SER A 1 90 ? -9.224 8.407 8.917 1.00 90.94 90 SER A N 1
ATOM 695 C CA . SER A 1 90 ? -10.115 8.622 7.774 1.00 90.94 90 SER A CA 1
ATOM 696 C C . SER A 1 90 ? -11.403 7.799 7.890 1.00 90.94 90 SER A C 1
ATOM 698 O O . SER A 1 90 ? -11.388 6.679 8.411 1.00 90.94 90 SER A O 1
ATOM 700 N N . SER A 1 91 ? -12.525 8.310 7.375 1.00 90.75 91 SER A N 1
ATOM 701 C CA . SER A 1 91 ? -13.796 7.567 7.301 1.00 90.75 91 SER A CA 1
ATOM 702 C C . SER A 1 91 ? -13.684 6.307 6.434 1.00 90.75 91 SER A C 1
ATOM 704 O O . SER A 1 91 ? -14.309 5.292 6.723 1.00 90.75 91 SER A O 1
ATOM 706 N N . THR A 1 92 ? -12.790 6.294 5.441 1.00 89.31 92 THR A N 1
ATOM 707 C CA . THR A 1 92 ? -12.502 5.098 4.627 1.00 89.31 92 THR A CA 1
ATOM 708 C C . THR A 1 92 ? -12.027 3.906 5.471 1.00 89.31 92 THR A C 1
ATOM 710 O O . THR A 1 92 ? -12.191 2.755 5.070 1.00 89.31 92 THR A O 1
ATOM 713 N N . CYS A 1 93 ? -11.470 4.165 6.657 1.00 88.69 93 CYS A N 1
ATOM 714 C CA . CYS A 1 93 ? -10.977 3.148 7.583 1.00 88.69 93 CYS A CA 1
ATOM 715 C C . CYS A 1 93 ? -11.993 2.746 8.666 1.00 88.69 93 CYS A C 1
ATOM 717 O O . CYS A 1 93 ? -11.633 1.984 9.562 1.00 88.69 93 CYS A O 1
ATOM 719 N N . ASP A 1 94 ? -13.252 3.201 8.601 1.00 88.69 94 ASP A N 1
ATOM 720 C CA . ASP A 1 94 ? -14.289 2.839 9.584 1.00 88.69 94 ASP A CA 1
ATOM 721 C C . ASP A 1 94 ? -14.464 1.322 9.718 1.00 88.69 94 ASP A C 1
ATOM 723 O O . 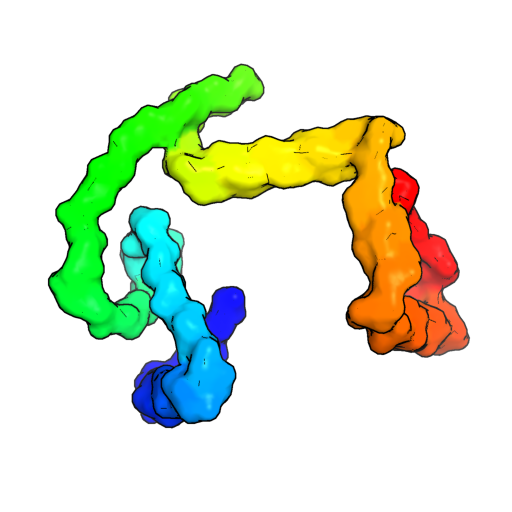ASP A 1 94 ? -14.472 0.788 10.828 1.00 88.69 94 ASP A O 1
ATOM 727 N N . TRP A 1 95 ? -14.529 0.610 8.591 1.00 91.44 95 TRP A N 1
ATOM 728 C CA . TRP A 1 95 ? -14.668 -0.849 8.580 1.00 91.44 95 TRP A CA 1
ATOM 729 C C . TRP A 1 95 ? -13.468 -1.547 9.240 1.00 91.44 95 TRP A C 1
ATOM 731 O O . TRP A 1 95 ? -13.635 -2.530 9.959 1.00 91.44 95 TRP A O 1
ATOM 741 N N . LEU A 1 96 ? -12.258 -1.015 9.033 1.00 87.56 96 LEU A N 1
ATOM 742 C CA . LEU A 1 96 ? -11.011 -1.557 9.570 1.00 87.56 96 LEU A CA 1
ATOM 743 C C . LEU A 1 96 ? -10.961 -1.364 11.091 1.00 87.56 96 LEU A C 1
ATOM 745 O O . LEU A 1 96 ? -10.626 -2.298 11.821 1.00 87.56 96 LEU A O 1
ATOM 749 N N . ARG A 1 97 ? -11.364 -0.180 11.575 1.00 89.56 97 ARG A N 1
ATOM 750 C CA . ARG A 1 97 ? -11.512 0.108 13.010 1.00 89.56 97 ARG A CA 1
ATOM 751 C C . ARG A 1 97 ? -12.535 -0.824 13.654 1.00 89.56 97 ARG A C 1
ATOM 753 O O . ARG A 1 97 ? -12.249 -1.420 14.689 1.00 89.56 97 ARG A O 1
ATOM 760 N N . GLN A 1 98 ? -13.702 -0.996 13.033 1.00 88.50 98 GLN A N 1
ATOM 761 C CA . GLN A 1 98 ? -14.750 -1.895 13.530 1.00 88.50 98 GLN A CA 1
ATOM 762 C C . GLN A 1 98 ? -14.271 -3.349 13.609 1.00 88.50 98 GLN A C 1
ATOM 764 O O . GLN A 1 98 ? -14.439 -3.994 14.646 1.00 88.50 98 GLN A O 1
ATOM 769 N N . ALA A 1 99 ? -13.626 -3.850 12.551 1.00 87.38 99 ALA A N 1
ATOM 770 C CA . ALA A 1 99 ? -13.059 -5.194 12.527 1.00 87.38 99 ALA A CA 1
ATOM 771 C C . ALA A 1 99 ? -12.006 -5.378 13.630 1.00 87.38 99 ALA A C 1
ATOM 773 O O . ALA A 1 99 ? -12.050 -6.369 14.360 1.00 87.38 99 ALA A O 1
ATOM 774 N N . PHE A 1 100 ? -11.120 -4.393 13.807 1.00 85.69 1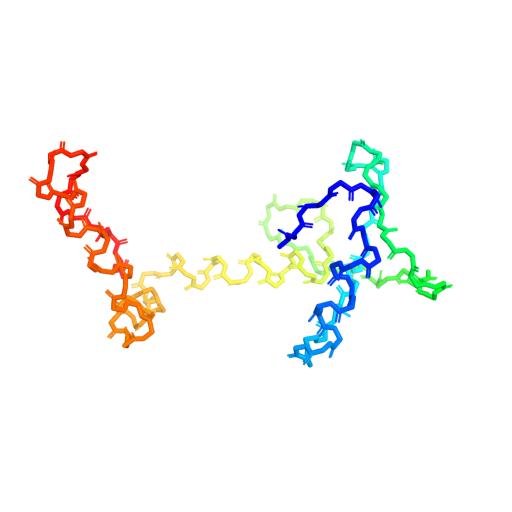00 PHE A N 1
ATOM 775 C CA . PHE A 1 100 ? -10.112 -4.410 14.863 1.00 85.69 100 PHE A CA 1
ATOM 776 C C . PHE A 1 100 ? -10.735 -4.461 16.266 1.00 85.69 100 PHE A C 1
ATOM 778 O O . PHE A 1 100 ? -10.366 -5.318 17.073 1.00 85.69 100 PHE A O 1
ATOM 785 N N . HIS A 1 101 ? -11.718 -3.603 16.552 1.00 85.81 101 HIS A N 1
ATOM 786 C CA . HIS A 1 101 ? -12.419 -3.599 17.839 1.00 85.81 101 HIS A CA 1
ATOM 787 C C . HIS A 1 101 ? -13.141 -4.924 18.109 1.00 85.81 101 HIS A C 1
ATOM 789 O O . HIS A 1 101 ? -13.103 -5.430 19.232 1.00 85.81 101 HIS A O 1
ATOM 795 N N . HIS A 1 102 ? -13.735 -5.538 17.087 1.00 85.94 102 HIS A N 1
ATOM 796 C CA . HIS A 1 102 ? -14.337 -6.863 17.214 1.00 85.94 102 HIS A CA 1
ATOM 797 C C . HIS A 1 102 ? -13.286 -7.936 17.559 1.00 85.94 102 HIS A C 1
ATOM 799 O O . HIS A 1 102 ? -13.494 -8.780 18.432 1.00 85.94 102 HIS A O 1
ATOM 805 N N . THR A 1 103 ? -12.118 -7.916 16.913 1.00 83.19 103 THR A N 1
ATOM 806 C CA . THR A 1 103 ? -11.031 -8.862 17.229 1.00 83.19 103 THR A CA 1
ATOM 807 C C . THR A 1 103 ? -10.392 -8.629 18.600 1.00 83.19 103 THR A C 1
ATOM 809 O O . THR A 1 103 ? -10.018 -9.593 19.269 1.00 83.19 103 THR A O 1
ATOM 812 N N . ALA A 1 104 ? -10.308 -7.375 19.048 1.00 80.81 104 ALA A N 1
ATOM 813 C CA . ALA A 1 104 ? -9.802 -7.031 20.374 1.00 80.81 104 ALA A CA 1
ATOM 814 C C . ALA A 1 104 ? -10.770 -7.487 21.480 1.00 80.81 104 ALA A C 1
ATOM 816 O O . ALA A 1 104 ? -10.360 -8.143 22.433 1.00 80.81 104 ALA A O 1
ATOM 817 N N . THR A 1 105 ? -12.072 -7.233 21.312 1.00 81.06 105 THR A N 1
ATOM 818 C CA . THR A 1 105 ? -13.112 -7.629 22.284 1.00 81.06 105 THR A CA 1
ATOM 819 C C . THR A 1 105 ? -13.299 -9.143 22.385 1.00 81.06 105 THR A C 1
ATOM 821 O O . THR A 1 105 ? -13.631 -9.653 23.451 1.00 81.06 105 THR A O 1
ATOM 824 N N . THR A 1 106 ? -13.023 -9.886 21.311 1.00 80.75 106 THR A N 1
ATOM 825 C CA . THR A 1 106 ? -13.013 -11.361 21.317 1.00 80.75 106 THR A CA 1
ATOM 826 C C . THR A 1 106 ? -11.718 -11.965 21.884 1.00 80.75 106 THR A C 1
ATOM 828 O O . THR A 1 106 ? -11.553 -13.184 21.865 1.00 80.75 106 THR A O 1
ATOM 831 N N . GLY A 1 107 ? -10.799 -11.140 22.406 1.00 68.19 107 GLY A N 1
ATOM 832 C CA . GLY A 1 107 ? -9.569 -11.578 23.077 1.00 68.19 107 GL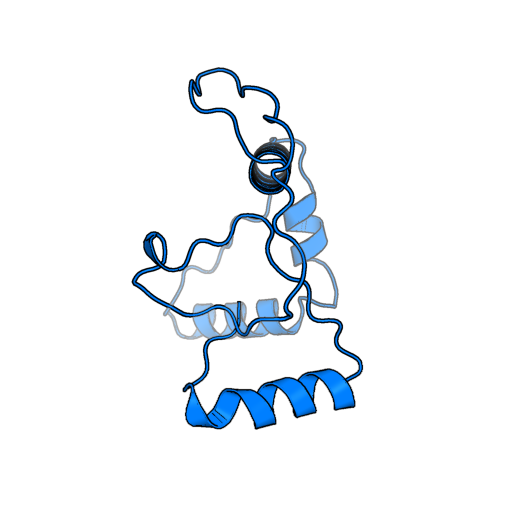Y A CA 1
ATOM 833 C C . GLY A 1 107 ? -8.494 -12.130 22.138 1.00 68.19 107 GLY A C 1
ATOM 834 O O . GLY A 1 107 ? -7.525 -12.736 22.591 1.00 68.19 107 GLY A O 1
ATOM 835 N N . ARG A 1 108 ? -8.654 -11.946 20.822 1.00 64.69 108 ARG A N 1
ATOM 836 C CA . ARG A 1 108 ? -7.772 -12.525 19.798 1.00 64.69 108 ARG A CA 1
ATOM 837 C C . ARG A 1 108 ? -6.614 -11.599 19.415 1.00 64.69 108 ARG A C 1
ATOM 839 O O . ARG A 1 108 ? -5.722 -12.003 18.671 1.00 64.69 108 ARG A O 1
ATOM 846 N N . THR A 1 109 ? -6.625 -10.351 19.883 1.00 66.88 109 THR A N 1
ATOM 847 C CA . THR A 1 109 ? -5.605 -9.336 19.577 1.00 66.88 109 THR A CA 1
ATOM 848 C C . THR A 1 109 ? -5.506 -8.318 20.716 1.00 66.88 109 THR A C 1
ATOM 850 O O . THR A 1 109 ? -6.471 -8.093 21.440 1.00 66.88 109 THR A O 1
ATOM 853 N N . THR A 1 110 ? -4.336 -7.702 20.889 1.00 69.62 110 THR A N 1
ATOM 854 C CA . THR A 1 110 ? -4.116 -6.592 21.828 1.00 69.62 110 THR A CA 1
ATOM 855 C C . THR A 1 110 ? -4.927 -5.355 21.435 1.00 69.62 110 THR A C 1
ATOM 857 O O . THR A 1 110 ? -5.007 -5.026 20.258 1.00 69.62 110 THR A O 1
ATOM 860 N N . GLU A 1 111 ? -5.455 -4.614 22.413 1.00 66.19 111 GLU A N 1
ATOM 861 C CA . GLU A 1 111 ? -6.336 -3.445 22.204 1.00 66.19 111 GLU A CA 1
ATOM 862 C C . GLU A 1 111 ? -5.668 -2.225 21.537 1.00 66.19 111 GLU A C 1
ATOM 864 O O . GLU A 1 111 ? -6.338 -1.235 21.245 1.00 66.19 111 GLU A O 1
ATOM 869 N N . ARG A 1 112 ? -4.351 -2.257 21.295 1.00 69.56 112 ARG A N 1
ATOM 870 C CA . ARG A 1 112 ? -3.589 -1.120 20.762 1.00 69.56 112 ARG A CA 1
ATOM 871 C C . ARG A 1 112 ? -2.904 -1.466 19.442 1.00 69.56 112 ARG A C 1
ATOM 873 O O . ARG A 1 112 ? -2.127 -2.414 19.383 1.00 69.56 112 ARG A O 1
ATOM 880 N N . ILE A 1 113 ? -3.147 -0.642 18.422 1.00 69.56 113 ILE A N 1
ATOM 881 C CA . ILE A 1 113 ? -2.352 -0.570 17.188 1.00 69.56 113 ILE A CA 1
ATOM 882 C C . ILE A 1 113 ? -1.437 0.645 17.293 1.00 69.56 113 ILE A C 1
ATOM 884 O O . ILE A 1 113 ? -1.912 1.741 17.602 1.00 69.56 113 ILE A O 1
ATOM 888 N N . ASN A 1 114 ? -0.146 0.467 17.005 1.00 68.62 114 ASN A N 1
ATOM 889 C CA . ASN A 1 114 ? 0.738 1.605 16.802 1.00 68.62 114 ASN A CA 1
ATOM 890 C C . ASN A 1 114 ? 0.458 2.211 15.421 1.00 68.62 114 ASN A C 1
ATOM 892 O O . ASN A 1 114 ? 0.654 1.554 14.402 1.00 68.62 114 ASN A O 1
ATOM 896 N N . HIS A 1 115 ? -0.068 3.427 15.417 1.00 64.75 115 HIS A N 1
ATOM 897 C CA . HIS A 1 115 ? -0.395 4.203 14.219 1.00 64.75 115 HIS A CA 1
ATOM 898 C C . HIS A 1 115 ? 0.115 5.647 14.337 1.00 64.75 115 HIS A C 1
ATOM 900 O O . HIS A 1 115 ? -0.309 6.499 13.556 1.00 64.75 115 HIS A O 1
ATOM 906 N N . ASN A 1 116 ? 0.982 5.896 15.330 1.00 57.88 116 ASN A N 1
ATOM 907 C CA . ASN A 1 116 ? 1.741 7.131 15.494 1.00 57.88 116 ASN A CA 1
ATOM 908 C C . ASN A 1 116 ? 3.035 7.064 14.698 1.00 57.88 116 ASN A C 1
ATOM 910 O O . ASN A 1 116 ? 3.627 5.960 14.651 1.00 57.88 116 ASN A O 1
#

Sequence (116 aa):
MLFSPSEHSSEVLRIFEDSNLKIEIIEGYCPDKCSGIPHSLHPEVGQRAAPGQSVHGCKTPLLTHQQQAVEFILKLESPESTTLSTFWSSSTCDWLRQAFHHTATTGRTTERINHN

Radius of gyration: 19.72 Å; chains: 1; bounding box: 42×34×50 Å

Foldseek 3Di:
DDDDDPVCPVVVVVVCVVVVHDDDDDPPDDCVVVVNDDDPDDPDDPDDDDFADDDVPRPHGDDPVRVVVVVVVVLQPPPPRCPQVVVCPDPVCVVVVVVLVVCVVVVNDPPDDPRD

pLDDT: mean 74.52, std 12.83, range [42.66, 91.69]

Organism: NCBI:txid1165861

Secondary structure (DSSP, 8-state):
-----GGGHHHHHHHHHHTTPPP---TT--GGGGTTPPP---S-----PPPPPPPTT--SPPPHHHHHHHHHHHHHHSTT--HHHHHHHSGGGHHHHHHHHHHHHTTSS-S-----